Protein AF-A0A2N1PF37-F1 (afdb_monomer_lite)

pLDDT: mean 89.48, std 10.75, range [46.16, 98.5]

Structure (mmCIF, N/CA/C/O backbone):
data_AF-A0A2N1PF37-F1
#
_entry.id   AF-A0A2N1PF37-F1
#
loop_
_atom_site.group_PDB
_atom_site.id
_atom_site.type_symbol
_atom_site.label_atom_id
_atom_site.label_alt_id
_atom_site.label_comp_id
_atom_site.label_asym_id
_atom_site.label_entity_id
_atom_site.label_seq_id
_atom_site.pdbx_PDB_ins_code
_atom_site.Cartn_x
_atom_site.Cartn_y
_atom_site.Cartn_z
_atom_site.occupancy
_atom_site.B_iso_or_equiv
_atom_site.auth_seq_id
_atom_site.auth_comp_id
_atom_site.auth_asym_id
_atom_site.auth_atom_id
_atom_site.pdbx_PDB_model_num
ATOM 1 N N . MET A 1 1 ? -61.230 -10.705 25.848 1.00 46.16 1 MET A N 1
ATOM 2 C CA . MET A 1 1 ? -59.829 -10.451 26.252 1.00 46.16 1 MET A CA 1
ATOM 3 C C . MET A 1 1 ? -58.897 -10.884 25.118 1.00 46.16 1 MET A C 1
ATOM 5 O O . MET A 1 1 ? -58.440 -12.013 25.109 1.00 46.16 1 MET A O 1
ATOM 9 N N . SER A 1 2 ? -58.701 -10.047 24.089 1.00 48.50 2 SER A N 1
ATOM 10 C CA . SER A 1 2 ? -57.810 -10.375 22.959 1.00 48.50 2 SER A CA 1
ATOM 11 C C . SER A 1 2 ? -57.269 -9.111 22.280 1.00 48.50 2 SER A C 1
ATOM 13 O O . SER A 1 2 ? -57.606 -8.777 21.152 1.00 48.50 2 SER A O 1
ATOM 15 N N . MET A 1 3 ? -56.400 -8.383 22.982 1.00 55.03 3 MET A N 1
ATOM 16 C CA . MET A 1 3 ? -55.365 -7.567 22.330 1.00 55.03 3 MET A CA 1
ATOM 17 C C . MET A 1 3 ? -54.074 -8.403 22.314 1.00 55.03 3 MET A C 1
ATOM 19 O O . MET A 1 3 ? -53.100 -8.067 22.978 1.00 55.03 3 MET A O 1
ATOM 23 N N . SER A 1 4 ? -54.114 -9.606 21.726 1.00 58.25 4 SER A N 1
ATOM 24 C CA . SER A 1 4 ? -53.382 -10.720 22.356 1.00 58.25 4 SER A CA 1
ATOM 25 C C . SER A 1 4 ? -51.951 -11.008 21.892 1.00 58.25 4 SER A C 1
ATOM 27 O O . SER A 1 4 ? -51.207 -11.534 22.710 1.00 58.25 4 SER A O 1
ATOM 29 N N . LYS A 1 5 ? -51.518 -10.734 20.657 1.00 60.19 5 LYS A N 1
ATOM 30 C CA . LYS A 1 5 ? -50.156 -11.138 20.220 1.00 60.19 5 LYS A CA 1
ATOM 31 C C . LYS A 1 5 ? -49.473 -10.113 19.315 1.00 60.19 5 LYS A C 1
ATOM 33 O O . LYS A 1 5 ? -48.474 -9.527 19.706 1.00 60.19 5 LYS A O 1
ATOM 38 N N . LYS A 1 6 ? -50.125 -9.729 18.213 1.00 64.69 6 LYS A N 1
ATOM 39 C CA . LYS A 1 6 ? -49.565 -8.832 17.179 1.00 64.69 6 LYS A CA 1
ATOM 40 C C . LYS A 1 6 ? -48.979 -7.495 17.677 1.00 64.69 6 LYS A C 1
ATOM 42 O O . LYS A 1 6 ? -47.934 -7.076 17.200 1.00 64.69 6 LYS A O 1
ATOM 47 N N . LYS A 1 7 ? -49.630 -6.807 18.628 1.00 67.88 7 LYS A N 1
ATOM 48 C CA . LYS A 1 7 ? -49.116 -5.531 19.179 1.00 67.88 7 LYS A CA 1
ATOM 49 C C . LYS A 1 7 ? -47.900 -5.724 20.091 1.00 67.88 7 LYS A C 1
ATOM 51 O O . LYS A 1 7 ? -47.037 -4.856 20.122 1.00 67.88 7 LYS A O 1
ATOM 56 N N . LYS A 1 8 ? -47.841 -6.843 20.820 1.00 73.38 8 LYS A N 1
ATOM 57 C CA . LYS A 1 8 ? -46.701 -7.187 21.680 1.00 73.38 8 LYS A CA 1
ATOM 58 C C . LYS A 1 8 ? -45.506 -7.644 20.842 1.00 73.38 8 LYS A C 1
ATOM 60 O O . LYS A 1 8 ? -44.395 -7.224 21.134 1.00 73.38 8 LYS A O 1
ATOM 65 N N . ASP A 1 9 ? -45.746 -8.389 19.764 1.00 76.19 9 ASP A N 1
ATOM 66 C CA . ASP A 1 9 ? -44.697 -8.842 18.840 1.00 76.19 9 ASP A CA 1
ATOM 67 C C . ASP A 1 9 ? -44.047 -7.663 18.098 1.00 76.19 9 ASP A C 1
ATOM 69 O O . ASP A 1 9 ? -42.825 -7.561 18.050 1.00 76.19 9 ASP A O 1
ATOM 73 N N . ASN A 1 10 ? -44.841 -6.701 17.610 1.00 76.81 10 ASN A N 1
ATOM 74 C CA . ASN A 1 10 ? -44.305 -5.497 16.961 1.00 76.81 10 ASN A CA 1
ATOM 75 C C . ASN A 1 10 ? -43.536 -4.585 17.936 1.00 76.81 10 ASN A C 1
ATOM 77 O O . ASN A 1 10 ? -42.564 -3.948 17.536 1.00 76.81 10 ASN A O 1
ATOM 81 N N . LEU A 1 11 ? -43.945 -4.530 19.211 1.00 84.38 11 LEU A N 1
ATOM 82 C CA . LEU A 1 11 ? -43.214 -3.809 20.260 1.00 84.38 11 LEU A CA 1
ATOM 83 C C . LEU A 1 11 ? -41.861 -4.481 20.552 1.00 84.38 11 LEU A C 1
ATOM 85 O O . LEU A 1 11 ? -40.848 -3.797 20.684 1.00 84.38 11 LEU A O 1
ATOM 89 N N . LEU A 1 12 ? -41.839 -5.818 20.596 1.00 83.69 12 LEU A N 1
ATOM 90 C CA . LEU A 1 12 ? -40.627 -6.621 20.769 1.00 83.69 12 LEU A CA 1
ATOM 91 C C . LEU A 1 12 ? -39.654 -6.424 19.604 1.00 83.69 12 LEU A C 1
ATOM 93 O O . LEU A 1 12 ? -38.498 -6.082 19.840 1.00 83.69 12 LEU A O 1
ATOM 97 N N . ILE A 1 13 ? -40.128 -6.544 18.362 1.00 87.31 13 ILE A N 1
ATOM 98 C CA . ILE A 1 13 ? -39.318 -6.324 17.153 1.00 87.31 13 ILE A CA 1
ATOM 99 C C . ILE A 1 13 ? -38.752 -4.899 17.127 1.00 87.31 13 ILE A C 1
ATOM 101 O O . ILE A 1 13 ? -37.566 -4.716 16.858 1.00 87.31 13 ILE A O 1
ATOM 105 N N . GLY A 1 14 ? -39.573 -3.896 17.457 1.00 87.81 14 GLY A N 1
ATOM 106 C CA . GLY A 1 14 ? -39.136 -2.501 17.535 1.00 87.81 14 GLY A CA 1
ATOM 107 C C . GLY A 1 14 ? -38.033 -2.292 18.572 1.00 87.81 14 GLY A C 1
ATOM 108 O O . GLY A 1 14 ? -37.000 -1.707 18.259 1.00 87.81 14 GLY A O 1
ATOM 109 N N . SER A 1 15 ? -38.208 -2.829 19.784 1.00 88.50 15 SER A N 1
ATOM 110 C CA . SER A 1 15 ? -37.173 -2.754 20.822 1.00 88.50 15 SER A CA 1
ATOM 111 C C . SER A 1 15 ? -35.884 -3.475 20.419 1.00 88.50 15 SER A C 1
ATOM 113 O O . SER A 1 15 ? -34.797 -2.957 20.661 1.00 88.50 15 SER A O 1
ATOM 115 N N . LEU A 1 16 ? -35.989 -4.621 19.737 1.00 90.81 16 LEU A N 1
ATOM 116 C CA . LEU A 1 16 ? -34.839 -5.405 19.302 1.00 90.81 16 LEU A CA 1
ATOM 117 C C . LEU A 1 16 ? -34.030 -4.660 18.235 1.00 90.81 16 LEU A C 1
ATOM 119 O O . LEU A 1 16 ? -32.811 -4.619 18.337 1.00 90.81 16 LEU A O 1
ATOM 123 N N . LEU A 1 17 ? -34.690 -4.022 17.262 1.00 91.56 17 LEU A N 1
ATOM 124 C CA . LEU A 1 17 ? -34.025 -3.204 16.241 1.00 91.56 17 LEU A CA 1
ATOM 125 C C . LEU A 1 17 ? -33.319 -1.985 16.842 1.00 91.56 17 LEU A C 1
ATOM 127 O O . LEU A 1 17 ? -32.222 -1.649 16.406 1.00 91.56 17 LEU A O 1
ATOM 131 N N . ILE A 1 18 ? -33.912 -1.349 17.856 1.00 93.00 18 ILE A N 1
ATOM 132 C CA . ILE A 1 18 ? -33.283 -0.226 18.566 1.00 93.00 18 ILE A CA 1
ATOM 133 C C . ILE A 1 18 ? -32.026 -0.697 19.300 1.00 93.00 18 ILE A C 1
ATOM 135 O O . ILE A 1 18 ? -30.977 -0.067 19.184 1.00 93.00 18 ILE A O 1
ATOM 139 N N . VAL A 1 19 ? -32.107 -1.824 20.012 1.00 93.12 19 VAL A N 1
ATOM 140 C CA . VAL A 1 19 ? -30.952 -2.412 20.705 1.00 93.12 19 VAL A CA 1
ATOM 141 C C . VAL A 1 19 ? -29.868 -2.810 19.702 1.00 93.12 19 VAL A C 1
ATOM 143 O O . VAL A 1 19 ? -28.709 -2.461 19.899 1.00 93.12 19 VAL A O 1
ATOM 146 N N . PHE A 1 20 ? -30.229 -3.466 18.597 1.00 91.88 20 PHE A N 1
ATOM 147 C CA . PHE A 1 20 ? -29.273 -3.858 17.557 1.00 91.88 20 PHE A CA 1
A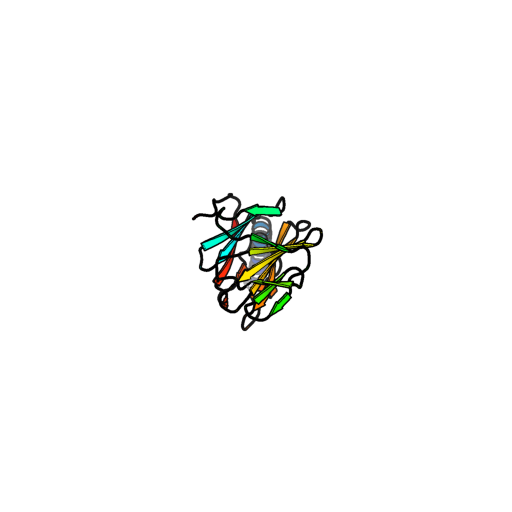TOM 148 C C . PHE A 1 20 ? -28.619 -2.647 16.887 1.00 91.88 20 PHE A C 1
ATOM 150 O O . PHE A 1 20 ? -27.415 -2.652 16.653 1.00 91.88 20 PHE A O 1
ATOM 157 N N . GLY A 1 21 ? -29.393 -1.592 16.618 1.00 90.88 21 GLY A N 1
ATOM 158 C CA . GLY A 1 21 ? -28.887 -0.336 16.073 1.00 90.88 21 GLY A CA 1
ATOM 159 C C . GLY A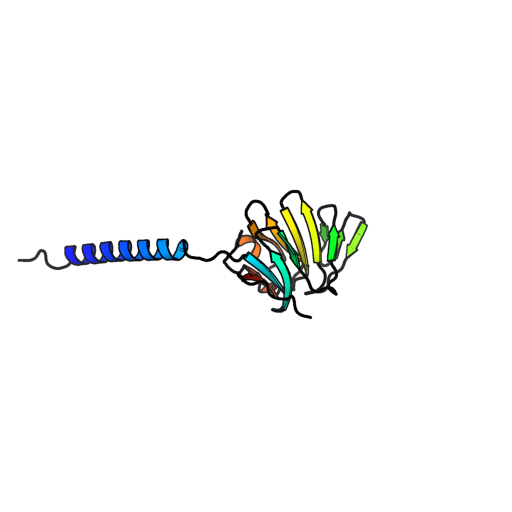 1 21 ? -27.914 0.361 17.024 1.00 90.88 21 GLY A C 1
ATOM 160 O O . GLY A 1 21 ? -26.852 0.797 16.592 1.00 90.88 21 GLY A O 1
ATOM 161 N N . LEU A 1 22 ? -28.227 0.408 18.324 1.00 89.50 22 LEU A N 1
ATOM 162 C CA . LEU A 1 22 ? -27.328 0.953 19.346 1.00 89.50 22 LEU A CA 1
ATOM 163 C C . LEU A 1 22 ? -26.032 0.146 19.452 1.00 89.50 22 LEU A C 1
ATOM 165 O O . LEU A 1 22 ? -24.952 0.731 19.452 1.00 89.50 22 LEU A O 1
ATOM 169 N N . VAL A 1 23 ? -26.125 -1.186 19.485 1.00 88.81 23 VAL A N 1
ATOM 170 C CA . VAL A 1 23 ? -24.950 -2.070 19.491 1.00 88.81 23 VAL A CA 1
ATOM 171 C C . VAL A 1 23 ? -24.108 -1.850 18.232 1.00 88.81 23 VAL A C 1
ATOM 173 O O . VAL A 1 23 ? -22.896 -1.676 18.335 1.00 88.81 23 VAL A O 1
ATOM 176 N N . PHE A 1 24 ? -24.731 -1.776 17.053 1.00 86.94 24 PHE A N 1
ATOM 177 C CA . PHE A 1 24 ? -24.035 -1.518 15.792 1.00 86.94 24 PHE A CA 1
ATOM 178 C C . PHE A 1 24 ? -23.292 -0.175 15.810 1.00 86.94 24 PHE A C 1
ATOM 180 O O . PHE A 1 24 ? -22.107 -0.134 15.487 1.00 86.94 24 PHE A O 1
ATOM 187 N N . LEU A 1 25 ? -23.943 0.903 16.258 1.00 82.50 25 LEU A N 1
ATOM 188 C CA . LEU A 1 25 ? -23.313 2.222 16.378 1.00 82.50 25 LEU A CA 1
ATOM 189 C C . LEU A 1 25 ? -22.111 2.194 17.327 1.00 82.50 25 LEU A C 1
ATOM 191 O O . LEU A 1 25 ? -21.037 2.656 16.950 1.00 82.50 25 LEU A O 1
ATOM 195 N N . ILE A 1 26 ? -22.262 1.590 18.510 1.00 81.50 26 ILE A N 1
ATOM 196 C CA . ILE A 1 26 ? -21.179 1.458 19.496 1.00 81.50 26 ILE A CA 1
ATOM 197 C C . ILE A 1 26 ? -19.997 0.688 18.889 1.00 81.50 26 ILE A C 1
ATOM 199 O O . ILE A 1 26 ? -18.865 1.170 18.914 1.00 81.50 26 ILE A O 1
ATOM 203 N N . THR A 1 27 ? -20.251 -0.473 18.276 1.00 77.50 27 THR A N 1
ATOM 204 C CA . THR A 1 27 ? -19.190 -1.288 17.656 1.00 77.50 27 THR A CA 1
ATOM 205 C C . THR A 1 27 ? -18.514 -0.594 16.472 1.00 77.50 27 THR A C 1
ATOM 207 O O . THR A 1 27 ? -17.306 -0.732 16.305 1.00 77.50 27 THR A O 1
ATOM 210 N N . SER A 1 28 ? -19.248 0.199 15.683 1.00 69.88 28 SER A N 1
ATOM 211 C CA . SER A 1 28 ? -18.680 0.949 14.558 1.00 69.88 28 SER A CA 1
ATOM 212 C C . SER A 1 28 ? -17.781 2.100 15.011 1.00 69.88 28 SER A C 1
ATOM 214 O O . SER A 1 28 ? -16.864 2.458 14.278 1.00 69.88 28 SER A O 1
ATOM 216 N N . THR A 1 29 ? -18.030 2.684 16.187 1.00 69.94 29 THR A N 1
ATOM 217 C CA . THR A 1 29 ? -17.189 3.754 16.755 1.00 69.94 29 THR A CA 1
ATOM 218 C C . THR A 1 29 ? -15.962 3.244 17.511 1.00 69.94 29 THR A C 1
ATOM 220 O O . THR A 1 29 ? -15.049 4.020 17.766 1.00 69.94 29 THR A O 1
ATOM 223 N N . LEU A 1 30 ? -15.932 1.955 17.865 1.00 65.31 30 LEU A N 1
ATOM 224 C CA . LEU A 1 30 ? -14.863 1.324 18.650 1.00 65.31 30 LEU A CA 1
ATOM 225 C C . LEU A 1 30 ? -13.810 0.600 17.794 1.00 65.31 30 LEU A C 1
ATOM 227 O O . LEU A 1 30 ? -12.972 -0.111 18.343 1.00 65.31 30 LEU A O 1
ATOM 231 N N . GLN A 1 31 ? -13.841 0.728 16.464 1.00 62.03 31 GLN A N 1
ATOM 232 C CA . GLN A 1 31 ? -12.761 0.187 15.637 1.00 62.03 31 GLN A CA 1
ATOM 233 C C . GLN A 1 31 ? -11.491 1.012 15.875 1.00 62.03 31 GLN A C 1
ATOM 235 O O . GLN A 1 31 ? -11.455 2.199 15.551 1.00 62.03 31 GLN A O 1
ATOM 240 N N . ASN A 1 32 ? -10.466 0.383 16.454 1.00 67.50 32 ASN A N 1
ATOM 241 C CA . ASN A 1 32 ? -9.146 0.992 16.582 1.00 67.50 32 ASN A CA 1
ATOM 242 C C . ASN A 1 32 ? -8.590 1.236 15.180 1.00 67.50 32 ASN A C 1
ATOM 244 O O . ASN A 1 32 ? -8.579 0.324 14.350 1.00 67.50 32 ASN A O 1
ATOM 248 N N . LYS A 1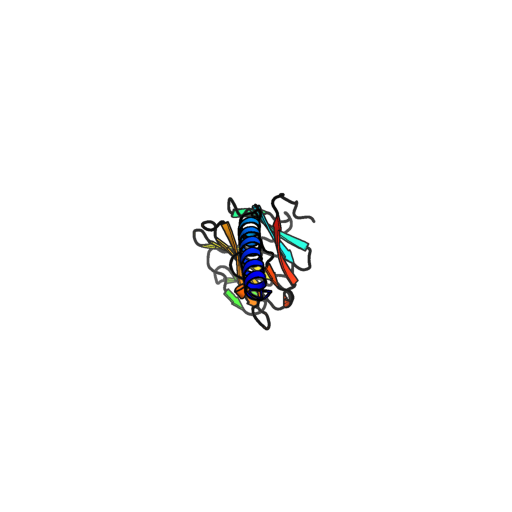 33 ? -8.191 2.479 14.914 1.00 76.56 33 LYS A N 1
ATOM 249 C CA . LYS A 1 33 ? -7.507 2.847 13.678 1.00 76.56 33 LYS A CA 1
ATOM 250 C C . LYS A 1 33 ? -6.104 2.277 13.703 1.00 76.56 33 LYS A C 1
ATOM 252 O O . LYS A 1 33 ? -5.389 2.570 14.651 1.00 76.56 33 LYS A O 1
ATOM 257 N N . GLY A 1 34 ? -5.737 1.541 12.655 1.00 77.56 34 GLY A N 1
ATOM 258 C CA . GLY A 1 34 ? -4.374 1.061 12.490 1.00 77.56 34 GLY A CA 1
ATOM 259 C C . GLY A 1 34 ? -3.422 2.234 12.336 1.00 77.56 34 GLY A C 1
ATOM 260 O O . GLY A 1 34 ? -3.634 3.084 11.474 1.00 77.56 34 GLY A O 1
ATOM 261 N N . GLU A 1 35 ? -2.368 2.278 13.143 1.00 90.38 35 GLU A N 1
ATOM 262 C CA . GLU A 1 35 ? -1.312 3.282 12.984 1.00 90.38 35 GLU A CA 1
ATOM 263 C C . GLU A 1 35 ? -0.452 3.003 11.740 1.00 90.38 35 GLU A C 1
ATOM 265 O O . GLU A 1 35 ? -0.011 3.929 11.060 1.00 90.38 35 GLU A O 1
ATOM 270 N N . PHE A 1 36 ? -0.256 1.730 11.396 1.00 94.12 36 PHE A N 1
ATOM 271 C CA . PHE A 1 36 ? 0.599 1.295 10.295 1.00 94.12 36 PHE A CA 1
ATOM 272 C C . PHE A 1 36 ? -0.200 0.558 9.224 1.00 94.12 36 PHE A C 1
ATOM 274 O O . PHE A 1 36 ? -0.953 -0.369 9.527 1.00 94.12 36 PHE A O 1
ATOM 281 N N . ALA A 1 37 ? 0.029 0.918 7.961 1.00 96.75 37 ALA A N 1
ATOM 282 C CA . ALA A 1 37 ? -0.406 0.161 6.794 1.00 96.75 37 ALA A CA 1
ATOM 283 C C . ALA A 1 37 ? 0.748 -0.708 6.275 1.00 96.75 37 ALA A C 1
ATOM 285 O O . ALA A 1 37 ? 1.789 -0.186 5.883 1.00 96.75 37 ALA A O 1
ATOM 286 N N . TYR A 1 38 ? 0.554 -2.023 6.235 1.00 96.38 38 TYR A N 1
ATOM 287 C CA . TYR A 1 38 ? 1.510 -3.013 5.744 1.00 96.38 38 TYR A CA 1
ATOM 288 C C . TYR A 1 38 ? 1.130 -3.453 4.343 1.00 96.38 38 TYR A C 1
ATOM 290 O O . TYR A 1 38 ? 0.104 -4.106 4.149 1.00 96.38 38 TYR A O 1
ATOM 298 N N . ILE A 1 39 ? 1.970 -3.117 3.373 1.00 97.19 39 ILE A N 1
ATOM 299 C CA . ILE A 1 39 ? 1.780 -3.477 1.978 1.00 97.19 39 ILE A CA 1
ATOM 300 C C . ILE A 1 39 ? 2.507 -4.794 1.750 1.00 97.19 39 ILE A C 1
ATOM 302 O O . ILE A 1 39 ? 3.732 -4.880 1.836 1.00 97.19 39 ILE A O 1
ATOM 306 N N . LYS A 1 40 ? 1.732 -5.834 1.459 1.00 96.75 40 LYS A N 1
ATOM 307 C CA . LYS A 1 40 ? 2.212 -7.193 1.249 1.00 96.75 40 LYS A CA 1
ATOM 308 C C . LYS A 1 40 ? 2.060 -7.604 -0.202 1.00 96.75 40 LYS A C 1
ATOM 310 O O . LYS A 1 40 ? 1.013 -7.361 -0.798 1.00 96.75 40 LYS A O 1
ATOM 315 N N . VAL A 1 41 ? 3.055 -8.305 -0.732 1.00 96.50 41 VAL A N 1
ATOM 316 C CA . VAL A 1 41 ? 2.990 -9.000 -2.021 1.00 96.50 41 VAL A CA 1
ATOM 317 C C . VAL A 1 41 ? 3.265 -10.479 -1.766 1.00 96.50 41 VAL A C 1
ATOM 319 O O . VAL A 1 41 ? 4.208 -10.820 -1.061 1.00 96.50 41 VAL A O 1
ATOM 322 N N . LYS A 1 42 ? 2.408 -11.378 -2.267 1.00 95.44 42 LYS A N 1
ATOM 323 C CA . LYS A 1 42 ? 2.487 -12.831 -1.990 1.00 95.44 42 LYS A CA 1
ATOM 324 C C . LYS A 1 42 ? 2.569 -13.164 -0.489 1.00 95.44 42 LYS A C 1
ATOM 326 O O . LYS A 1 42 ? 3.267 -14.090 -0.088 1.00 95.44 42 LYS A O 1
ATOM 331 N N . ASN A 1 43 ? 1.829 -12.420 0.338 1.00 92.62 43 ASN A N 1
ATOM 332 C CA . ASN A 1 43 ? 1.810 -12.563 1.801 1.00 92.62 43 ASN A CA 1
ATOM 333 C C . ASN A 1 43 ? 3.144 -12.232 2.512 1.00 92.62 43 ASN A C 1
ATOM 335 O O . ASN A 1 43 ? 3.294 -12.526 3.695 1.00 92.62 43 ASN A O 1
ATOM 339 N N . GLN A 1 44 ? 4.091 -11.591 1.825 1.00 93.25 44 GLN A N 1
ATOM 340 C CA . GLN A 1 44 ? 5.306 -11.033 2.422 1.00 93.25 44 GLN A CA 1
ATOM 341 C C . GLN A 1 44 ? 5.209 -9.512 2.443 1.00 93.25 44 GLN A C 1
ATOM 343 O O . GLN A 1 44 ? 4.784 -8.911 1.457 1.00 93.25 44 GLN A O 1
ATOM 348 N N . THR A 1 45 ? 5.559 -8.888 3.567 1.00 95.38 45 THR A N 1
ATOM 349 C CA . THR A 1 45 ? 5.568 -7.426 3.691 1.00 95.38 45 THR A CA 1
ATOM 350 C C . THR A 1 45 ? 6.684 -6.858 2.830 1.00 95.38 45 THR A C 1
ATOM 352 O O . THR A 1 45 ? 7.849 -7.125 3.094 1.00 95.38 45 THR A O 1
ATOM 355 N N . LEU A 1 46 ? 6.316 -6.066 1.826 1.00 95.50 46 LEU A N 1
ATOM 356 C CA . LEU A 1 46 ? 7.265 -5.336 0.995 1.00 95.50 46 LEU A CA 1
ATOM 357 C C . LEU A 1 46 ? 7.674 -4.034 1.691 1.00 95.50 46 LEU A C 1
ATOM 359 O O . LEU A 1 46 ? 8.851 -3.725 1.803 1.00 95.50 46 LEU A O 1
ATOM 363 N N . PHE A 1 47 ? 6.696 -3.290 2.212 1.00 96.81 47 PHE A N 1
ATOM 364 C CA . PHE A 1 47 ? 6.940 -2.076 2.985 1.00 96.81 47 PHE A CA 1
ATOM 365 C C . PHE A 1 47 ? 5.770 -1.754 3.914 1.00 96.81 47 PHE A C 1
ATOM 367 O O . PHE A 1 47 ? 4.678 -2.317 3.788 1.00 96.81 47 PHE A O 1
ATOM 374 N N . SER A 1 48 ? 5.986 -0.814 4.827 1.00 96.75 48 SER A N 1
ATOM 375 C CA . SER A 1 48 ? 4.947 -0.225 5.660 1.00 96.75 48 SER A CA 1
ATOM 376 C C . SER A 1 48 ? 4.944 1.300 5.577 1.00 96.75 48 SER A C 1
ATOM 378 O O . SER A 1 48 ? 5.951 1.935 5.253 1.00 96.75 48 SER A O 1
ATOM 380 N N . VAL A 1 49 ? 3.781 1.883 5.851 1.00 96.88 49 VAL A N 1
ATOM 381 C CA . VAL A 1 49 ? 3.570 3.328 5.964 1.00 96.88 49 VAL A CA 1
ATOM 382 C C . VAL A 1 49 ? 2.932 3.605 7.318 1.00 96.88 49 VAL A C 1
ATOM 384 O O . VAL A 1 49 ? 1.871 3.055 7.612 1.00 96.88 49 VAL A O 1
ATOM 387 N N . ASN A 1 50 ? 3.551 4.454 8.134 1.00 95.50 50 ASN A N 1
ATOM 388 C CA . ASN A 1 50 ? 2.899 5.018 9.308 1.00 95.50 50 ASN A CA 1
ATOM 389 C C . ASN A 1 50 ? 1.882 6.060 8.823 1.00 95.50 50 ASN A C 1
ATOM 391 O O . ASN A 1 50 ? 2.228 7.037 8.159 1.00 95.50 50 ASN A O 1
ATOM 395 N N . LEU A 1 51 ? 0.607 5.829 9.114 1.00 95.00 51 LEU A N 1
ATOM 396 C CA . LEU A 1 51 ? -0.493 6.672 8.657 1.00 95.00 51 LEU A CA 1
ATOM 397 C C . LEU A 1 51 ? -0.577 7.998 9.418 1.00 95.00 51 LEU A C 1
ATOM 399 O O . LEU A 1 51 ? -1.253 8.914 8.958 1.00 95.00 51 LEU A O 1
ATOM 403 N N . THR A 1 52 ? 0.103 8.125 10.558 1.00 91.88 52 THR A N 1
ATOM 404 C CA . THR A 1 52 ? 0.104 9.344 11.369 1.00 91.88 52 THR A CA 1
ATOM 405 C C . THR A 1 52 ? 1.015 10.408 10.772 1.00 91.88 52 THR A C 1
ATOM 407 O O . THR A 1 52 ? 0.587 11.552 10.599 1.00 91.88 52 THR A O 1
ATOM 410 N N . ASP A 1 53 ? 2.257 10.041 10.446 1.00 91.94 53 ASP A N 1
ATOM 411 C CA . ASP A 1 53 ? 3.290 10.968 9.968 1.00 91.94 53 ASP A CA 1
ATOM 412 C C . ASP A 1 53 ? 3.682 10.766 8.494 1.00 91.94 53 ASP A C 1
ATOM 414 O O . ASP A 1 53 ? 4.347 11.622 7.907 1.00 91.94 53 ASP A O 1
ATOM 418 N N . GLY A 1 54 ? 3.219 9.685 7.860 1.00 93.00 54 GLY A N 1
ATOM 419 C CA . GLY A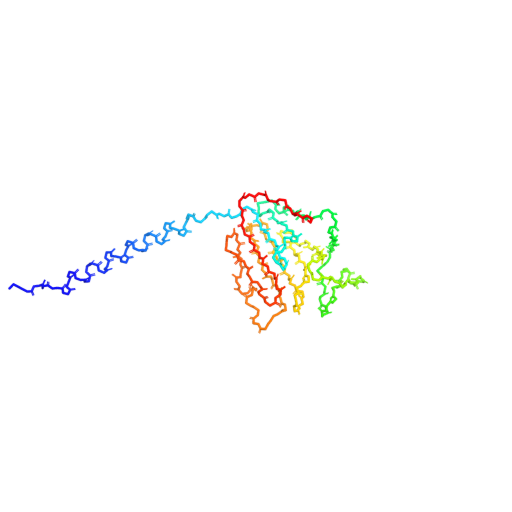 1 54 ? 3.561 9.326 6.484 1.00 93.00 54 GLY A CA 1
ATOM 420 C C . GLY A 1 54 ? 4.952 8.719 6.318 1.00 93.00 54 GLY A C 1
ATOM 421 O O . GLY A 1 54 ? 5.404 8.557 5.180 1.00 93.00 54 GLY A O 1
ATOM 422 N N . SER A 1 55 ? 5.647 8.408 7.415 1.00 93.00 55 SER A N 1
ATOM 423 C CA . SER A 1 55 ? 6.937 7.732 7.363 1.00 93.00 55 SER A CA 1
ATOM 424 C C . SER A 1 55 ? 6.783 6.349 6.735 1.00 93.00 55 SER A C 1
ATOM 426 O O . SER A 1 55 ? 5.778 5.659 6.893 1.00 93.00 55 SER A O 1
ATOM 428 N N . PHE A 1 56 ? 7.785 5.965 5.955 1.00 92.88 56 PHE A N 1
ATOM 429 C CA . PHE A 1 56 ? 7.794 4.739 5.172 1.00 92.88 56 PHE A CA 1
ATOM 430 C C . PHE A 1 56 ? 8.986 3.889 5.601 1.00 92.88 56 PHE A C 1
ATOM 432 O O . PHE A 1 56 ? 10.098 4.409 5.734 1.00 92.88 56 PHE A O 1
ATOM 439 N N . LYS A 1 57 ? 8.760 2.588 5.794 1.00 93.94 57 LYS A N 1
ATOM 440 C CA . LYS A 1 57 ? 9.795 1.612 6.148 1.00 93.94 57 LYS A CA 1
ATOM 441 C C . LYS A 1 57 ? 9.761 0.436 5.186 1.00 93.94 57 LYS A C 1
ATOM 443 O O . LYS A 1 57 ? 8.701 -0.051 4.815 1.00 93.94 57 LYS A O 1
ATOM 448 N N . THR A 1 58 ? 10.937 -0.034 4.806 1.00 94.06 58 THR A N 1
ATOM 449 C CA . THR A 1 58 ? 11.136 -1.183 3.922 1.00 94.06 58 THR A CA 1
ATOM 450 C C . THR A 1 58 ? 12.395 -1.929 4.351 1.00 94.06 58 THR A C 1
ATOM 452 O O . THR A 1 58 ? 13.177 -1.412 5.155 1.00 94.06 58 THR A O 1
ATOM 455 N N . ASN A 1 59 ? 12.607 -3.127 3.815 1.00 89.81 59 ASN A N 1
ATOM 456 C CA . ASN A 1 59 ? 13.873 -3.835 3.958 1.00 89.81 59 ASN A CA 1
ATOM 457 C C . ASN A 1 59 ? 15.026 -2.960 3.405 1.00 89.81 59 ASN A C 1
ATOM 459 O O . ASN A 1 59 ? 14.889 -2.427 2.304 1.00 89.81 59 ASN A O 1
ATOM 463 N N . PRO A 1 60 ? 16.165 -2.800 4.112 1.00 85.31 60 PRO A N 1
ATOM 464 C CA . PRO A 1 60 ? 17.300 -2.002 3.631 1.00 85.31 60 PRO A CA 1
ATOM 465 C C . PRO A 1 60 ? 17.879 -2.435 2.276 1.00 85.31 60 PRO A C 1
ATOM 467 O O . PRO A 1 60 ? 18.571 -1.649 1.635 1.00 85.31 60 PRO A O 1
ATOM 470 N N . LEU A 1 61 ? 17.639 -3.682 1.866 1.00 85.75 61 LEU A N 1
ATOM 471 C CA . LEU A 1 61 ? 18.066 -4.225 0.574 1.00 85.75 61 LEU A CA 1
ATOM 472 C C . LEU A 1 61 ? 17.037 -3.994 -0.541 1.00 85.75 61 LEU A C 1
ATOM 474 O O . LEU A 1 61 ? 17.323 -4.287 -1.700 1.00 85.75 61 LEU A O 1
ATOM 478 N N . GLU A 1 62 ? 15.853 -3.484 -0.202 1.00 91.50 62 GLU A N 1
ATOM 479 C CA . GLU A 1 62 ? 14.794 -3.227 -1.168 1.00 91.50 62 GLU A CA 1
ATOM 480 C C . GLU A 1 62 ? 15.138 -2.028 -2.050 1.00 91.50 62 GLU A C 1
ATOM 482 O O . GLU A 1 62 ? 15.569 -0.972 -1.576 1.00 91.50 62 GLU A O 1
ATOM 487 N N . VAL A 1 63 ? 14.902 -2.167 -3.351 1.00 92.31 63 VAL A N 1
ATOM 488 C CA . VAL A 1 63 ? 15.159 -1.090 -4.306 1.00 92.31 63 VAL A CA 1
ATOM 489 C C . VAL A 1 63 ? 14.035 -0.060 -4.220 1.00 92.31 63 VAL A C 1
ATOM 491 O O . VAL A 1 63 ? 12.890 -0.343 -4.567 1.00 92.31 63 VAL A O 1
ATOM 494 N N . VAL A 1 64 ? 14.359 1.164 -3.798 1.00 95.69 64 VAL A N 1
ATOM 495 C CA . VAL A 1 64 ? 13.409 2.287 -3.766 1.00 95.69 64 VAL A CA 1
ATOM 496 C C . VAL A 1 64 ? 13.842 3.363 -4.754 1.00 95.69 64 VAL A C 1
ATOM 498 O O . VAL A 1 64 ? 14.877 4.004 -4.580 1.00 95.69 64 VAL A O 1
ATOM 501 N N . ILE A 1 65 ? 13.025 3.583 -5.781 1.00 95.00 65 ILE A N 1
ATOM 502 C CA . ILE A 1 65 ? 13.237 4.594 -6.819 1.00 95.00 65 ILE A CA 1
ATOM 503 C C . ILE A 1 65 ? 12.361 5.803 -6.492 1.00 95.00 65 ILE A C 1
ATOM 505 O O . ILE A 1 65 ? 11.146 5.676 -6.333 1.00 95.00 65 ILE A O 1
ATOM 509 N N . ILE A 1 66 ? 12.961 6.987 -6.394 1.00 94.75 66 ILE A N 1
ATOM 510 C CA . ILE A 1 66 ? 12.234 8.230 -6.116 1.00 94.75 66 ILE A CA 1
ATOM 511 C C . ILE A 1 66 ? 11.974 8.962 -7.431 1.00 94.75 66 ILE A C 1
ATOM 513 O O . ILE A 1 66 ? 12.906 9.406 -8.098 1.00 94.75 66 ILE A O 1
ATOM 517 N N . ALA A 1 67 ? 10.701 9.103 -7.788 1.00 95.06 67 ALA A N 1
ATOM 518 C CA . ALA A 1 67 ? 10.259 9.864 -8.946 1.00 95.06 67 ALA A CA 1
ATOM 519 C C . ALA A 1 67 ? 9.956 11.314 -8.549 1.00 95.06 67 ALA A C 1
ATOM 521 O O . ALA A 1 67 ? 9.320 11.563 -7.520 1.00 95.06 67 ALA A O 1
ATOM 522 N N . THR A 1 68 ? 10.384 12.273 -9.371 1.00 93.44 68 THR A N 1
ATOM 523 C CA . THR A 1 68 ? 10.081 13.703 -9.171 1.00 93.44 68 THR A CA 1
ATOM 524 C C . THR A 1 68 ? 8.815 14.137 -9.902 1.00 93.44 68 THR A C 1
ATOM 526 O O . THR A 1 68 ? 8.221 15.156 -9.560 1.00 93.44 68 THR A O 1
ATOM 529 N N . GLU A 1 69 ? 8.383 13.346 -10.879 1.00 93.56 69 GLU A N 1
ATOM 530 C CA . GLU A 1 69 ? 7.174 13.545 -11.674 1.00 93.56 69 GLU A CA 1
ATOM 531 C C . GLU A 1 69 ? 6.339 12.262 -11.679 1.00 93.56 69 GLU A C 1
ATOM 533 O O . GLU A 1 69 ? 6.853 11.181 -11.382 1.00 93.56 69 GLU A O 1
ATOM 538 N N . ALA A 1 70 ? 5.049 12.377 -12.001 1.00 93.94 70 ALA A N 1
ATOM 539 C CA . ALA A 1 70 ? 4.139 11.238 -12.019 1.00 93.94 70 ALA A CA 1
ATOM 540 C C . ALA A 1 70 ? 4.616 10.173 -13.032 1.00 93.94 70 ALA A C 1
ATOM 542 O O . ALA A 1 70 ? 4.652 10.458 -14.232 1.00 93.94 70 ALA A O 1
ATOM 543 N N . PRO A 1 71 ? 4.958 8.947 -12.586 1.00 95.06 71 PRO A N 1
ATOM 544 C CA . PRO A 1 71 ? 5.419 7.902 -13.489 1.00 95.06 71 PRO A CA 1
ATOM 545 C C . PRO A 1 71 ? 4.356 7.480 -14.507 1.00 95.06 71 PRO A C 1
ATOM 547 O O . PRO A 1 71 ? 3.163 7.420 -14.198 1.00 95.06 71 PRO A O 1
ATOM 550 N N . ARG A 1 72 ? 4.794 7.109 -15.714 1.00 93.56 72 ARG A N 1
ATOM 551 C CA . ARG A 1 72 ? 3.913 6.560 -16.757 1.00 93.56 72 ARG A CA 1
ATOM 552 C C . ARG A 1 72 ? 4.028 5.041 -16.808 1.00 93.56 72 ARG A C 1
ATOM 554 O O . ARG A 1 72 ? 5.125 4.498 -16.893 1.00 93.56 72 ARG A O 1
ATOM 561 N N . LEU A 1 73 ? 2.887 4.355 -16.801 1.00 91.81 73 LEU A N 1
ATOM 562 C CA . LEU A 1 73 ? 2.812 2.895 -16.887 1.00 91.81 73 LEU A CA 1
ATOM 563 C C . LEU A 1 73 ? 2.602 2.451 -18.338 1.00 91.81 73 LEU A C 1
ATOM 565 O O . LEU A 1 73 ? 1.680 2.920 -19.006 1.00 91.81 73 LEU A O 1
ATOM 569 N N . ALA A 1 74 ? 3.436 1.529 -18.816 1.00 87.88 74 ALA A N 1
ATOM 570 C CA . ALA A 1 74 ? 3.358 0.949 -20.153 1.00 87.88 74 ALA A CA 1
ATOM 571 C C . ALA A 1 74 ? 3.517 -0.577 -20.070 1.00 87.88 74 ALA A C 1
ATOM 573 O O . ALA A 1 74 ? 4.606 -1.123 -20.235 1.00 87.88 74 ALA A O 1
ATOM 574 N N . GLY A 1 75 ? 2.416 -1.281 -19.792 1.00 83.50 75 GLY A N 1
ATOM 575 C CA . GLY A 1 75 ? 2.437 -2.733 -19.603 1.00 83.50 75 GLY A CA 1
ATOM 576 C C . GLY A 1 75 ? 3.184 -3.123 -18.326 1.00 83.50 75 GLY A C 1
ATOM 577 O O . GLY A 1 75 ? 2.715 -2.826 -17.230 1.00 83.50 75 GLY A O 1
ATOM 578 N N . THR A 1 76 ? 4.326 -3.798 -18.477 1.00 83.94 76 THR A N 1
ATOM 579 C CA . THR A 1 76 ? 5.211 -4.219 -17.373 1.00 83.94 76 THR A CA 1
ATOM 580 C C . THR A 1 76 ? 6.323 -3.224 -17.070 1.00 83.94 76 THR A C 1
ATOM 582 O O . THR A 1 76 ? 7.073 -3.445 -16.127 1.00 83.94 76 THR A O 1
ATOM 585 N N . THR A 1 77 ? 6.408 -2.136 -17.835 1.00 88.81 77 THR A N 1
ATOM 586 C CA . THR A 1 77 ? 7.446 -1.120 -17.681 1.00 88.81 77 THR A CA 1
ATOM 587 C C . THR A 1 77 ? 6.871 0.139 -17.044 1.00 88.81 77 THR A C 1
ATOM 589 O O . THR A 1 77 ? 5.794 0.615 -17.427 1.00 88.81 77 THR A O 1
ATOM 592 N N . ILE A 1 78 ? 7.617 0.713 -16.104 1.00 92.75 78 ILE A N 1
ATOM 593 C CA . ILE A 1 78 ? 7.355 2.032 -15.527 1.00 92.75 78 ILE A CA 1
ATOM 594 C C . ILE A 1 78 ? 8.401 3.033 -16.013 1.00 92.75 78 ILE A C 1
ATOM 596 O O . ILE A 1 78 ? 9.602 2.784 -15.937 1.00 92.75 78 ILE A O 1
ATOM 600 N N . TRP A 1 79 ? 7.929 4.172 -16.515 1.00 92.88 79 TRP A N 1
ATOM 601 C CA . TRP A 1 79 ? 8.759 5.290 -16.949 1.00 92.88 79 TRP A CA 1
ATOM 602 C C . TRP A 1 79 ? 8.803 6.343 -15.852 1.00 92.88 79 TRP A C 1
ATOM 604 O O . TRP A 1 79 ? 7.768 6.899 -15.477 1.00 92.88 79 TRP A O 1
ATOM 614 N N . VAL A 1 80 ? 10.001 6.616 -15.354 1.00 93.06 80 VAL A N 1
ATOM 615 C CA . VAL A 1 80 ? 10.283 7.601 -14.315 1.00 93.06 80 VAL A CA 1
ATOM 616 C C . VAL A 1 80 ? 11.006 8.783 -14.952 1.00 93.06 80 VAL A C 1
ATOM 618 O O . VAL A 1 80 ? 11.939 8.605 -15.737 1.00 93.06 80 VAL A O 1
ATOM 621 N N . ASN A 1 81 ? 10.544 9.995 -14.634 1.00 87.75 81 ASN A N 1
ATOM 622 C CA . ASN A 1 81 ? 11.092 11.257 -15.144 1.00 87.75 81 ASN A CA 1
ATOM 623 C C . ASN A 1 81 ? 11.216 11.289 -16.684 1.00 87.75 81 ASN A C 1
ATOM 625 O O . ASN A 1 81 ? 12.149 11.876 -17.213 1.00 87.75 81 ASN A O 1
ATOM 629 N N . ASP A 1 82 ? 10.312 10.604 -17.395 1.00 76.19 82 ASP A N 1
ATOM 630 C CA . ASP A 1 82 ? 10.209 10.513 -18.861 1.00 76.19 82 ASP A CA 1
ATOM 631 C C . ASP A 1 82 ? 11.385 9.915 -19.658 1.00 76.19 82 ASP A C 1
ATOM 633 O O . ASP A 1 82 ? 11.255 9.759 -20.876 1.00 76.19 82 ASP A O 1
ATOM 637 N N . TYR A 1 83 ? 12.466 9.480 -19.006 1.00 76.94 83 TYR A N 1
ATOM 638 C CA . TYR A 1 83 ? 13.642 8.914 -19.690 1.00 76.94 83 TYR A CA 1
ATOM 639 C C . TYR A 1 83 ? 14.138 7.588 -19.106 1.00 76.94 83 TYR A C 1
ATOM 641 O O . TYR A 1 83 ? 14.824 6.845 -19.807 1.00 76.94 83 TYR A O 1
ATOM 649 N N . GLU A 1 84 ? 13.788 7.260 -17.860 1.00 87.31 84 GLU A N 1
ATOM 650 C CA . GLU A 1 84 ? 14.251 6.039 -17.199 1.00 87.31 84 GLU A CA 1
ATOM 651 C C . GLU A 1 84 ? 13.143 4.992 -17.169 1.00 87.31 84 GLU A C 1
ATOM 653 O O . GLU A 1 84 ? 12.081 5.211 -16.590 1.00 87.31 84 GLU A O 1
ATOM 658 N N . SER A 1 85 ? 13.387 3.845 -17.796 1.00 88.50 85 SER A N 1
ATOM 659 C CA . SER A 1 85 ? 12.468 2.710 -17.781 1.00 88.50 85 SER A CA 1
ATOM 660 C C . SER A 1 85 ? 12.934 1.656 -16.787 1.00 88.50 85 SER A C 1
ATOM 662 O O . SER A 1 85 ? 14.089 1.228 -16.842 1.00 88.50 85 SER A O 1
ATOM 664 N N . TYR A 1 86 ? 12.020 1.183 -15.949 1.00 90.06 86 TYR A N 1
ATOM 665 C CA . TYR A 1 86 ? 12.259 0.081 -15.026 1.00 90.06 86 TYR A CA 1
ATOM 666 C C . TYR A 1 86 ? 11.246 -1.034 -15.274 1.00 90.06 86 TYR A C 1
ATOM 668 O O . TYR A 1 86 ? 10.059 -0.764 -15.453 1.00 90.06 86 TYR A O 1
ATOM 676 N N . ASP A 1 87 ? 11.710 -2.279 -15.223 1.00 90.06 87 ASP A N 1
ATOM 677 C CA . ASP A 1 87 ? 10.860 -3.466 -15.163 1.00 90.06 87 ASP A CA 1
ATOM 678 C C . ASP A 1 87 ? 10.976 -4.026 -13.745 1.00 90.06 87 ASP A C 1
ATOM 680 O O . ASP A 1 87 ? 11.978 -4.644 -13.385 1.00 90.06 87 ASP A O 1
ATOM 684 N N . LEU A 1 88 ? 9.985 -3.728 -12.904 1.00 91.69 88 LEU A N 1
ATOM 685 C CA . LEU A 1 88 ? 9.999 -4.198 -11.521 1.00 91.69 88 LEU A CA 1
ATOM 686 C C . LEU A 1 88 ? 9.588 -5.668 -11.465 1.00 91.69 88 LEU A C 1
ATOM 688 O O . LEU A 1 88 ? 8.626 -6.083 -12.115 1.00 91.69 88 LEU A O 1
ATOM 692 N N . GLU A 1 89 ? 10.280 -6.449 -10.644 1.00 92.00 89 GLU A N 1
ATOM 693 C CA . GLU A 1 89 ? 9.867 -7.818 -10.364 1.00 92.00 89 GLU A CA 1
ATOM 694 C C . GLU A 1 89 ? 8.729 -7.844 -9.341 1.00 92.00 89 GLU A C 1
ATOM 696 O O . GLU A 1 89 ? 8.613 -7.005 -8.453 1.00 92.00 89 GLU A O 1
ATOM 701 N N . MET A 1 90 ? 7.846 -8.834 -9.441 1.00 92.50 90 MET A N 1
ATOM 702 C CA . MET A 1 90 ? 6.735 -8.938 -8.501 1.00 92.50 90 MET A CA 1
ATOM 703 C C . MET A 1 90 ? 7.233 -9.204 -7.079 1.00 92.50 90 MET A C 1
ATOM 705 O O . MET A 1 90 ? 7.789 -10.270 -6.808 1.00 92.50 90 MET A O 1
ATOM 709 N N . GLY A 1 91 ? 6.913 -8.289 -6.165 1.00 87.81 91 GLY A N 1
ATOM 710 C CA . GLY A 1 91 ? 7.357 -8.358 -4.774 1.00 87.81 91 GLY A CA 1
ATOM 711 C C . GLY A 1 91 ? 8.756 -7.794 -4.546 1.00 87.81 91 GLY A C 1
ATOM 712 O O . GLY A 1 91 ? 9.304 -8.029 -3.478 1.00 87.81 91 GLY A O 1
ATOM 713 N N . SER A 1 92 ? 9.310 -7.061 -5.515 1.00 91.94 92 SER A N 1
ATOM 714 C CA . SER A 1 92 ? 10.516 -6.264 -5.334 1.00 91.94 92 SER A CA 1
ATOM 715 C C . SER A 1 92 ? 10.424 -4.948 -6.107 1.00 91.94 92 SER A C 1
ATOM 717 O O . SER A 1 92 ? 9.723 -4.829 -7.111 1.00 91.94 92 SER A O 1
ATOM 719 N N . GLY A 1 93 ? 11.142 -3.940 -5.637 1.00 93.88 93 GLY A N 1
ATOM 720 C CA . GLY A 1 93 ? 11.158 -2.618 -6.220 1.00 93.88 93 GLY A CA 1
ATOM 721 C C . GLY A 1 93 ? 9.931 -1.805 -5.829 1.00 93.88 93 GLY A C 1
ATOM 722 O O . GLY A 1 93 ? 8.785 -2.259 -5.870 1.00 93.88 93 GLY A O 1
ATOM 723 N N . ILE A 1 94 ? 10.172 -0.553 -5.468 1.00 96.62 94 ILE A N 1
ATOM 724 C CA . ILE A 1 94 ? 9.128 0.407 -5.131 1.00 96.62 94 ILE A CA 1
ATOM 725 C C . ILE A 1 94 ? 9.469 1.704 -5.849 1.00 96.62 94 ILE A C 1
ATOM 727 O O . ILE A 1 94 ? 10.509 2.301 -5.573 1.00 96.62 94 ILE A O 1
ATOM 731 N N . VAL A 1 95 ? 8.595 2.178 -6.738 1.00 97.06 95 VAL A N 1
ATOM 732 C CA . VAL A 1 95 ? 8.690 3.567 -7.211 1.00 97.06 95 VAL A CA 1
ATOM 733 C C . VAL A 1 95 ? 7.813 4.436 -6.326 1.00 97.06 95 VAL A C 1
ATOM 735 O O . VAL A 1 95 ? 6.622 4.169 -6.170 1.00 97.06 95 VAL A O 1
ATOM 738 N N . ARG A 1 96 ? 8.393 5.483 -5.745 1.00 97.12 96 ARG A N 1
ATOM 739 C CA . ARG A 1 96 ? 7.705 6.434 -4.873 1.00 97.12 96 ARG A CA 1
ATOM 740 C C . ARG A 1 96 ? 7.652 7.802 -5.541 1.00 97.12 96 ARG A C 1
ATOM 742 O O . ARG A 1 96 ? 8.684 8.344 -5.921 1.00 97.12 96 ARG A O 1
ATOM 749 N N . TYR A 1 97 ? 6.458 8.373 -5.622 1.00 97.12 97 TYR A N 1
ATOM 750 C CA . TYR A 1 97 ? 6.209 9.717 -6.140 1.00 97.12 97 TYR A CA 1
ATOM 751 C C . TYR A 1 97 ? 5.416 10.525 -5.111 1.00 97.12 97 TYR A C 1
ATOM 753 O O . TYR A 1 97 ? 4.421 10.036 -4.577 1.00 97.12 97 TYR A O 1
ATOM 761 N N . GLN A 1 98 ? 5.842 11.753 -4.824 1.00 97.19 98 GLN A N 1
ATOM 762 C CA . GLN A 1 98 ? 5.171 12.630 -3.865 1.00 97.19 98 GLN A CA 1
ATOM 763 C C . GLN A 1 98 ? 4.597 13.864 -4.568 1.00 97.19 98 GLN A C 1
ATOM 765 O O . GLN A 1 98 ? 5.321 14.589 -5.243 1.00 97.19 98 GLN A O 1
ATOM 770 N N . ASP A 1 99 ? 3.304 14.110 -4.359 1.00 97.19 99 ASP A N 1
ATOM 771 C CA . ASP A 1 99 ? 2.550 15.250 -4.884 1.00 97.19 99 ASP A CA 1
ATOM 772 C C . ASP A 1 99 ? 1.836 15.960 -3.724 1.00 97.19 99 ASP A C 1
ATOM 774 O O . ASP A 1 99 ? 0.768 15.549 -3.257 1.00 97.19 99 ASP A O 1
ATOM 778 N N . GLY A 1 100 ? 2.478 16.997 -3.182 1.00 96.25 100 GLY A N 1
ATOM 779 C CA . GLY A 1 100 ? 1.987 17.718 -2.007 1.00 96.25 100 GLY A CA 1
ATOM 780 C C . GLY A 1 100 ? 1.800 16.798 -0.794 1.00 96.25 100 GLY A C 1
ATOM 781 O O . GLY A 1 100 ? 2.762 16.213 -0.293 1.00 96.25 100 GLY A O 1
ATOM 782 N N . SER A 1 101 ? 0.554 16.679 -0.320 1.00 96.44 101 SER A N 1
ATOM 783 C CA . SER A 1 101 ? 0.163 15.823 0.813 1.00 96.44 101 SER A CA 1
ATOM 784 C C . SER A 1 101 ? -0.150 14.374 0.423 1.00 96.44 101 SER A C 1
ATOM 786 O O . SER A 1 101 ? -0.603 13.593 1.263 1.00 96.44 101 SER A O 1
ATOM 788 N N . LYS A 1 102 ? 0.029 14.014 -0.850 1.00 98.12 102 LYS A N 1
ATOM 789 C CA . LYS A 1 102 ? -0.231 12.677 -1.380 1.00 98.12 102 LYS A CA 1
ATOM 790 C C . LYS A 1 102 ? 1.073 11.985 -1.733 1.00 98.12 102 LYS A C 1
ATOM 792 O O . LYS A 1 102 ? 1.956 12.579 -2.345 1.00 98.12 102 LYS A O 1
ATOM 797 N N . THR A 1 103 ? 1.175 10.711 -1.379 1.00 98.31 103 THR A N 1
ATOM 798 C CA . THR A 1 103 ? 2.294 9.857 -1.785 1.00 98.31 103 THR A CA 1
ATOM 799 C C . THR A 1 103 ? 1.762 8.654 -2.545 1.00 98.31 103 THR A C 1
ATOM 801 O O . THR A 1 103 ? 0.894 7.935 -2.053 1.00 98.31 103 THR A O 1
ATOM 804 N N . TYR A 1 104 ? 2.294 8.448 -3.742 1.00 98.38 104 TYR A N 1
ATOM 805 C CA . TYR A 1 104 ? 1.999 7.320 -4.609 1.00 98.38 104 TYR A CA 1
ATOM 806 C C . TYR A 1 104 ? 3.144 6.314 -4.536 1.00 98.38 104 TYR A C 1
ATOM 808 O O . TYR A 1 104 ? 4.316 6.687 -4.626 1.00 98.38 104 TYR A O 1
ATOM 816 N N . TYR A 1 105 ? 2.792 5.041 -4.416 1.00 98.00 105 TYR A N 1
ATOM 817 C CA . TYR A 1 105 ? 3.713 3.916 -4.473 1.00 98.00 105 TYR A CA 1
ATOM 818 C C . TYR A 1 105 ? 3.293 3.004 -5.618 1.00 98.00 105 TYR A C 1
ATOM 820 O O . TYR A 1 105 ? 2.149 2.555 -5.669 1.00 98.00 105 TYR A O 1
ATOM 828 N N . TYR A 1 106 ? 4.217 2.728 -6.527 1.00 97.31 106 TYR A N 1
ATOM 829 C CA . TYR A 1 106 ? 4.011 1.827 -7.650 1.00 97.31 106 TYR A CA 1
ATOM 830 C C . TYR A 1 106 ? 4.780 0.545 -7.375 1.00 97.31 106 TYR A C 1
ATOM 832 O O . TYR A 1 106 ? 5.994 0.579 -7.161 1.00 97.31 106 TYR A O 1
ATOM 840 N N . ILE A 1 107 ? 4.061 -0.572 -7.390 1.00 96.75 107 ILE A N 1
ATOM 841 C CA . ILE A 1 107 ? 4.624 -1.906 -7.188 1.00 96.75 107 ILE A CA 1
ATOM 842 C C . ILE A 1 107 ? 4.124 -2.854 -8.268 1.00 96.75 107 ILE A C 1
ATOM 844 O O . ILE A 1 107 ? 3.002 -2.705 -8.765 1.00 96.75 107 ILE A O 1
ATOM 848 N N . GLN A 1 108 ? 4.936 -3.849 -8.611 1.00 96.00 108 GLN A N 1
ATOM 849 C CA . GLN A 1 108 ? 4.533 -4.881 -9.555 1.00 96.00 108 GLN A CA 1
ATOM 850 C C . GLN A 1 108 ? 3.722 -5.972 -8.847 1.00 96.00 108 GLN A C 1
ATOM 852 O O . GLN A 1 108 ? 4.206 -6.649 -7.937 1.00 96.00 108 GLN A O 1
ATOM 857 N N . GLY A 1 109 ? 2.479 -6.159 -9.292 1.00 95.00 109 GLY A N 1
ATOM 858 C CA . GLY A 1 109 ? 1.633 -7.294 -8.941 1.00 95.00 109 GLY A CA 1
ATOM 859 C C . GLY A 1 109 ? 1.676 -8.400 -9.999 1.00 95.00 109 GLY A C 1
ATOM 860 O O . GLY A 1 109 ? 2.441 -8.360 -10.961 1.00 95.00 109 GLY A O 1
ATOM 861 N N . ASN A 1 110 ? 0.817 -9.404 -9.834 1.00 95.38 110 ASN A N 1
ATOM 862 C CA . ASN A 1 110 ? 0.756 -10.546 -10.751 1.00 95.38 110 ASN A CA 1
ATOM 863 C C . ASN A 1 110 ? 0.174 -10.270 -12.137 1.00 95.38 110 ASN A C 1
ATOM 865 O O . ASN A 1 110 ? 0.617 -10.885 -13.101 1.00 95.38 110 ASN A O 1
ATOM 869 N N . LEU A 1 111 ? -0.783 -9.356 -12.261 1.00 94.19 111 LEU A N 1
ATOM 870 C CA . LEU A 1 111 ? -1.363 -8.990 -13.555 1.00 94.19 111 LEU A CA 1
ATOM 871 C C . LEU A 1 111 ? -0.843 -7.652 -14.086 1.00 94.19 111 LEU A C 1
ATOM 873 O O . LEU A 1 111 ? -1.169 -7.283 -15.210 1.00 94.19 111 LEU A O 1
ATOM 877 N N . GLY A 1 112 ? -0.048 -6.930 -13.299 1.00 93.69 112 GLY A N 1
ATOM 878 C CA . GLY A 1 112 ? 0.527 -5.644 -13.667 1.00 93.69 112 GLY A CA 1
ATOM 879 C C . GLY A 1 112 ? 0.752 -4.761 -12.449 1.00 93.69 112 GLY A C 1
ATOM 880 O O . GLY A 1 112 ? 0.641 -5.207 -11.303 1.00 93.69 112 GLY A O 1
ATOM 881 N N . TYR A 1 113 ? 1.035 -3.489 -12.709 1.00 95.38 113 TYR A N 1
ATOM 882 C CA . TYR A 1 113 ? 1.256 -2.516 -11.654 1.00 95.38 113 TYR A CA 1
ATOM 883 C C . TYR A 1 113 ? 0.013 -2.284 -10.797 1.00 95.38 113 TYR A C 1
ATOM 885 O O . TYR A 1 113 ? -1.131 -2.254 -11.273 1.00 95.38 113 TYR A O 1
ATOM 893 N N . VAL A 1 114 ? 0.283 -2.080 -9.513 1.00 96.75 114 VAL A N 1
ATOM 894 C CA . VAL A 1 114 ? -0.668 -1.620 -8.513 1.00 96.75 114 VAL A CA 1
ATOM 895 C C . VAL A 1 114 ? -0.153 -0.293 -7.971 1.00 96.75 114 VAL A C 1
ATOM 897 O O . VAL A 1 114 ? 0.975 -0.206 -7.485 1.00 96.75 114 VAL A O 1
ATOM 900 N N . VAL A 1 115 ? -0.984 0.740 -8.077 1.00 97.81 115 VAL A N 1
ATOM 901 C CA . VAL A 1 115 ? -0.694 2.087 -7.593 1.00 97.81 115 VAL A CA 1
ATOM 902 C C . VAL A 1 115 ? -1.411 2.276 -6.271 1.00 97.81 115 VAL A C 1
ATOM 904 O O . VAL A 1 115 ? -2.640 2.270 -6.200 1.00 97.81 115 VAL A O 1
ATOM 907 N N . ILE A 1 116 ? -0.632 2.435 -5.214 1.00 98.50 116 ILE A N 1
ATOM 908 C CA . ILE A 1 116 ? -1.107 2.666 -3.857 1.00 98.50 116 ILE A CA 1
ATOM 909 C C . ILE A 1 116 ? -0.983 4.158 -3.575 1.00 98.50 116 ILE A C 1
ATOM 911 O O . ILE A 1 116 ? 0.056 4.754 -3.840 1.00 98.50 116 ILE A O 1
ATOM 915 N N . LEU A 1 117 ? -2.032 4.761 -3.029 1.00 98.50 117 LEU A N 1
ATOM 916 C CA . LEU A 1 117 ? -2.080 6.179 -2.701 1.00 98.50 117 LEU A CA 1
ATOM 917 C C . LEU A 1 117 ? -2.310 6.359 -1.203 1.00 98.50 117 LEU A C 1
ATOM 919 O O . LEU A 1 117 ? -3.337 5.935 -0.677 1.00 98.50 117 LEU A O 1
ATOM 923 N N . TYR A 1 118 ? -1.379 7.045 -0.550 1.00 98.44 118 TYR A N 1
ATOM 924 C CA . TYR A 1 118 ? -1.504 7.551 0.812 1.00 98.44 118 TYR A CA 1
ATOM 925 C C . TYR A 1 118 ? -1.817 9.055 0.801 1.00 98.44 118 TYR A C 1
ATOM 927 O O . TYR A 1 118 ? -1.185 9.818 0.069 1.00 98.44 118 TYR A O 1
ATOM 935 N N . ASP A 1 119 ? -2.784 9.482 1.615 1.00 97.94 119 ASP A N 1
ATOM 936 C CA . ASP A 1 119 ? -3.157 10.887 1.818 1.00 97.94 119 ASP A CA 1
ATOM 937 C C . ASP A 1 119 ? -2.884 11.295 3.267 1.00 97.94 119 ASP A C 1
ATOM 939 O O . ASP A 1 119 ? -3.597 10.889 4.188 1.00 97.94 119 ASP A O 1
ATOM 943 N N . GLN A 1 120 ? -1.871 12.142 3.456 1.00 95.81 120 GLN A N 1
ATOM 944 C CA . GLN A 1 120 ? -1.427 12.607 4.768 1.00 95.81 120 GLN A CA 1
ATOM 945 C C . GLN A 1 120 ? -2.487 13.447 5.493 1.00 95.81 120 GLN A C 1
ATOM 947 O O . GLN A 1 120 ? -2.525 13.468 6.718 1.00 95.81 120 GLN A O 1
ATOM 952 N N . THR A 1 121 ? -3.379 14.124 4.762 1.00 95.50 121 THR A N 1
ATOM 953 C CA . THR A 1 121 ? -4.431 14.944 5.389 1.00 95.50 121 THR A CA 1
ATOM 954 C C . THR A 1 121 ? -5.541 14.092 5.990 1.00 95.50 121 THR A C 1
ATOM 956 O O . THR A 1 121 ? -6.168 14.490 6.970 1.00 95.50 121 THR A O 1
ATOM 959 N N . LYS A 1 122 ? -5.785 12.918 5.400 1.00 94.94 122 LYS A N 1
ATOM 960 C CA . LYS A 1 122 ? -6.807 11.967 5.848 1.00 94.94 122 LYS A CA 1
ATOM 961 C C . LYS A 1 122 ? -6.245 10.859 6.722 1.00 94.94 122 LYS A C 1
ATOM 963 O O . LYS A 1 122 ? -7.037 10.189 7.376 1.00 94.94 122 LYS A O 1
ATOM 968 N N . GLN A 1 123 ? -4.923 10.671 6.707 1.00 95.75 123 GLN A N 1
ATOM 969 C CA . GLN A 1 123 ? -4.230 9.566 7.370 1.00 95.75 123 GLN A CA 1
ATOM 970 C C . GLN A 1 123 ? -4.766 8.212 6.890 1.00 95.75 123 GLN A C 1
ATOM 972 O O . GLN A 1 123 ? -5.052 7.307 7.667 1.00 95.75 123 GLN A O 1
ATOM 977 N N . GLN A 1 124 ? -4.988 8.106 5.579 1.00 96.44 124 GLN A N 1
ATOM 978 C CA . GLN A 1 124 ? -5.640 6.960 4.952 1.00 96.44 124 GLN A CA 1
ATOM 979 C C . GLN A 1 124 ? -4.898 6.544 3.693 1.00 96.44 124 GLN A C 1
ATOM 981 O O . GLN A 1 124 ? -4.292 7.366 3.003 1.00 96.44 124 GLN A O 1
ATOM 986 N N . ILE A 1 125 ? -5.004 5.259 3.369 1.00 97.94 125 ILE A N 1
ATOM 987 C CA . ILE A 1 125 ? -4.423 4.670 2.169 1.00 97.94 125 ILE A CA 1
ATOM 988 C C . ILE A 1 125 ? -5.516 4.030 1.314 1.00 97.94 125 ILE A C 1
ATOM 990 O O . ILE A 1 125 ? -6.564 3.612 1.810 1.00 97.94 125 ILE A O 1
ATOM 994 N N . ARG A 1 126 ? -5.286 3.968 0.008 1.00 98.19 126 ARG A N 1
ATOM 995 C CA . ARG A 1 126 ? -6.134 3.246 -0.938 1.00 98.19 126 ARG A CA 1
ATOM 996 C C . ARG A 1 126 ? -5.313 2.661 -2.072 1.00 98.19 126 ARG A C 1
ATOM 998 O O . ARG A 1 126 ? -4.169 3.051 -2.290 1.00 98.19 126 ARG A O 1
ATOM 1005 N N . ILE A 1 127 ? -5.947 1.808 -2.860 1.00 98.19 127 ILE A N 1
ATOM 1006 C CA . ILE A 1 127 ? -5.476 1.488 -4.207 1.00 98.19 127 ILE A CA 1
ATOM 1007 C C . ILE A 1 127 ? -6.064 2.540 -5.148 1.00 98.19 127 ILE A C 1
ATOM 1009 O O . ILE A 1 127 ? -7.276 2.740 -5.179 1.00 98.19 127 ILE A O 1
ATOM 1013 N N . ASP A 1 128 ? -5.209 3.278 -5.847 1.00 97.56 128 ASP A N 1
ATOM 1014 C CA . ASP A 1 128 ? -5.626 4.288 -6.820 1.00 97.56 128 ASP A CA 1
ATOM 1015 C C . ASP A 1 128 ? -5.912 3.655 -8.181 1.00 97.56 128 ASP A C 1
ATOM 1017 O O . ASP A 1 128 ? -6.949 3.925 -8.786 1.00 97.56 128 ASP A O 1
ATOM 1021 N N . GLN A 1 129 ? -5.006 2.782 -8.627 1.00 95.81 129 GLN A N 1
ATOM 1022 C CA . GLN A 1 129 ? -5.082 2.084 -9.906 1.00 95.81 129 GLN A CA 1
ATOM 1023 C C . GLN A 1 129 ? -4.550 0.659 -9.761 1.00 95.81 129 GLN A C 1
ATOM 1025 O O . GLN A 1 129 ? -3.602 0.399 -9.020 1.00 95.81 129 GLN A O 1
ATOM 1030 N N . GLU A 1 130 ? -5.130 -0.270 -10.510 1.00 94.75 130 GLU A N 1
ATOM 1031 C CA . GLU A 1 130 ? -4.668 -1.645 -10.602 1.00 94.75 130 GLU A CA 1
ATOM 1032 C C . GLU A 1 130 ? -4.978 -2.237 -11.975 1.00 94.75 130 GLU A C 1
ATOM 1034 O O . GLU A 1 130 ? -5.963 -1.883 -12.623 1.00 94.75 130 GLU A O 1
ATOM 1039 N N . THR A 1 131 ? -4.169 -3.212 -12.386 1.00 90.88 131 THR A N 1
ATOM 1040 C CA . THR A 1 131 ? -4.493 -4.071 -13.529 1.00 90.88 131 THR A CA 1
ATOM 1041 C C . THR A 1 131 ? -5.180 -5.335 -13.019 1.00 90.88 131 THR A C 1
ATOM 1043 O O . THR A 1 131 ? -4.529 -6.200 -12.439 1.00 90.88 131 THR A O 1
ATOM 1046 N N . SER A 1 132 ? -6.506 -5.452 -13.157 1.00 91.19 132 SER A N 1
ATOM 1047 C CA . SER A 1 132 ? -7.242 -6.665 -12.765 1.00 91.19 132 SER A CA 1
ATOM 1048 C C . SER A 1 132 ? -8.583 -6.811 -13.510 1.00 91.19 132 SER A C 1
ATOM 1050 O O . SER A 1 132 ? -9.123 -5.814 -13.982 1.00 91.19 132 SER A O 1
ATOM 1052 N N . PRO A 1 133 ? -9.185 -8.018 -13.594 1.00 89.62 133 PRO A N 1
ATOM 1053 C CA . PRO A 1 133 ? -10.408 -8.245 -14.380 1.00 89.62 133 PRO A CA 1
ATOM 1054 C C . PRO A 1 133 ? -11.630 -7.406 -13.970 1.00 89.62 133 PRO A C 1
ATOM 1056 O O . PRO A 1 133 ? -12.539 -7.217 -14.774 1.00 89.62 133 PRO A O 1
ATOM 1059 N N . TYR A 1 134 ? -11.669 -6.903 -12.730 1.00 91.62 134 TYR A N 1
ATOM 1060 C CA . TYR A 1 134 ? -12.839 -6.202 -12.180 1.00 91.62 134 TYR A CA 1
ATOM 1061 C C . TYR A 1 134 ? -12.520 -4.908 -11.428 1.00 91.62 134 TYR A C 1
ATOM 1063 O O . TYR A 1 134 ? -13.453 -4.202 -11.025 1.00 91.62 134 TYR A O 1
ATOM 1071 N N . ASN A 1 135 ? -11.237 -4.602 -11.228 1.00 93.31 135 ASN A N 1
ATOM 1072 C CA . ASN A 1 135 ? -10.755 -3.452 -10.463 1.00 93.31 135 ASN A CA 1
ATOM 1073 C C . ASN A 1 135 ? -11.475 -3.304 -9.115 1.00 93.31 135 ASN A C 1
ATOM 1075 O O . ASN A 1 135 ? -12.068 -2.275 -8.797 1.00 93.31 135 ASN A O 1
ATOM 1079 N N . ILE A 1 136 ? -11.546 -4.415 -8.372 1.00 93.44 136 ILE A N 1
ATOM 1080 C CA . ILE A 1 136 ? -12.243 -4.476 -7.080 1.00 93.44 136 ILE A CA 1
ATOM 1081 C C . ILE A 1 136 ? -11.453 -3.711 -6.015 1.00 93.44 136 ILE A C 1
ATOM 1083 O O . ILE A 1 136 ? -12.053 -3.191 -5.081 1.00 93.44 136 ILE A O 1
ATOM 1087 N N . CYS A 1 137 ? -10.131 -3.622 -6.138 1.00 93.56 137 CYS A N 1
ATOM 1088 C CA . CYS A 1 137 ? -9.293 -3.004 -5.123 1.00 93.56 137 CYS A CA 1
ATOM 1089 C C . CYS A 1 137 ? -9.427 -1.494 -5.081 1.00 93.56 137 CYS A C 1
ATOM 1091 O O . CYS A 1 137 ? -9.640 -0.938 -4.008 1.00 93.56 137 CYS A O 1
ATOM 1093 N N . SER A 1 138 ? -9.342 -0.824 -6.231 1.00 95.44 138 SER A N 1
ATOM 1094 C CA . SER A 1 138 ? -9.518 0.629 -6.296 1.00 95.44 138 SER A CA 1
ATOM 1095 C C . SER A 1 138 ? -10.921 1.045 -5.885 1.00 95.44 138 SER A C 1
ATOM 1097 O O . SER A 1 138 ? -11.116 2.103 -5.286 1.00 95.44 138 SER A O 1
ATOM 1099 N N . LYS A 1 139 ? -11.909 0.175 -6.119 1.00 95.75 139 LYS A N 1
ATOM 1100 C CA . LYS A 1 139 ? -13.294 0.376 -5.677 1.00 95.75 139 LYS A CA 1
ATOM 1101 C C . LYS A 1 139 ? -13.495 0.234 -4.166 1.00 95.75 139 LYS A C 1
ATOM 1103 O O . LYS A 1 139 ? -14.503 0.733 -3.675 1.00 95.75 139 LYS A O 1
ATOM 1108 N N . GLN A 1 140 ? -12.581 -0.403 -3.424 1.00 95.38 140 GLN A N 1
ATOM 1109 C CA . GLN A 1 140 ? -12.681 -0.488 -1.955 1.00 95.38 140 GLN A CA 1
ATOM 1110 C C . GLN A 1 140 ? -12.489 0.880 -1.284 1.00 95.38 140 GLN A C 1
ATOM 1112 O O . GLN A 1 140 ? -13.029 1.109 -0.204 1.00 95.38 140 GLN A O 1
ATOM 1117 N N . GLY A 1 141 ? -11.809 1.816 -1.954 1.00 95.69 141 GLY A N 1
ATOM 1118 C CA . GLY A 1 141 ? -11.665 3.191 -1.491 1.00 95.69 141 GLY A CA 1
ATOM 1119 C C . GLY A 1 141 ? -10.644 3.354 -0.364 1.00 95.69 141 GLY A C 1
ATOM 1120 O O . GLY A 1 14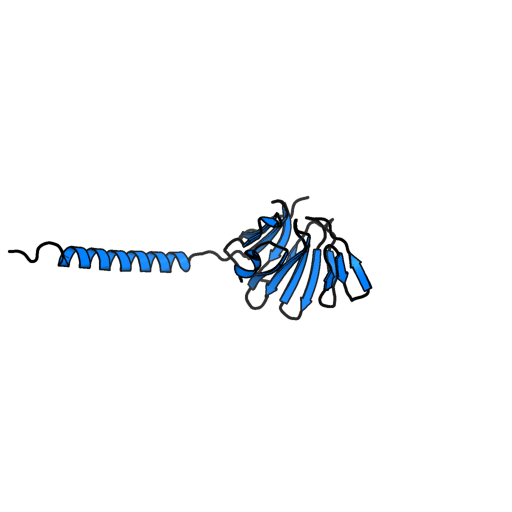1 ? -9.697 2.582 -0.245 1.00 95.69 141 GLY A O 1
ATOM 1121 N N . TRP A 1 142 ? -10.815 4.425 0.410 1.00 96.88 142 TRP A N 1
ATOM 1122 C CA . TRP A 1 142 ? -9.914 4.804 1.499 1.00 96.88 142 TRP A CA 1
ATOM 1123 C C . TRP A 1 142 ? -10.098 3.916 2.724 1.00 96.88 142 TRP A C 1
ATOM 1125 O O . TRP A 1 142 ? -11.231 3.640 3.123 1.00 96.88 142 TRP A O 1
ATOM 1135 N N . SER A 1 143 ? -8.986 3.526 3.341 1.00 94.94 143 SER A N 1
ATOM 1136 C CA . SER A 1 143 ? -8.978 2.746 4.570 1.00 94.94 143 SER A CA 1
ATOM 1137 C C . SER A 1 143 ? -7.800 3.116 5.472 1.00 94.94 143 SER A C 1
ATOM 1139 O O . SER A 1 143 ? -6.720 3.476 5.006 1.00 94.94 143 SER A O 1
ATOM 1141 N N . ASP A 1 144 ? -8.044 3.016 6.771 1.00 92.88 144 ASP A N 1
ATOM 1142 C CA . ASP A 1 144 ? -7.096 3.082 7.891 1.00 92.88 144 ASP A CA 1
ATOM 1143 C C . ASP A 1 144 ? -7.271 1.874 8.840 1.00 92.88 144 ASP A C 1
ATOM 1145 O O . ASP A 1 144 ? -6.665 1.800 9.904 1.00 92.88 144 ASP A O 1
ATOM 1149 N N . THR A 1 145 ? -8.156 0.934 8.494 1.00 91.50 145 THR A N 1
ATOM 1150 C CA . THR A 1 145 ? -8.673 -0.089 9.424 1.00 91.50 145 THR A CA 1
ATOM 1151 C C . THR A 1 145 ? -9.015 -1.398 8.730 1.00 91.50 145 THR A C 1
ATOM 1153 O O . THR A 1 145 ? -8.632 -2.478 9.175 1.00 91.50 145 THR A O 1
ATOM 1156 N N . LYS A 1 146 ? -9.770 -1.330 7.631 1.00 92.94 146 LYS A N 1
ATOM 1157 C CA . LYS A 1 146 ? -10.231 -2.508 6.890 1.00 92.94 146 LYS A CA 1
ATOM 1158 C C . LYS A 1 146 ? -9.178 -2.926 5.868 1.00 92.94 146 LYS A C 1
ATOM 1160 O O . LYS A 1 146 ? -8.831 -2.085 5.038 1.00 92.94 146 LYS A O 1
ATOM 1165 N N . PRO A 1 147 ? -8.716 -4.189 5.863 1.00 95.31 147 PRO A N 1
ATOM 1166 C CA . PRO A 1 147 ? -7.745 -4.645 4.880 1.00 95.31 147 PRO A CA 1
ATOM 1167 C C . PRO A 1 147 ? -8.217 -4.410 3.444 1.00 95.31 147 PRO A C 1
ATOM 1169 O O . PRO A 1 147 ? -9.393 -4.618 3.139 1.00 95.31 147 PRO A O 1
ATOM 1172 N N . ILE A 1 148 ? -7.292 -4.019 2.567 1.00 97.44 148 ILE A N 1
ATOM 1173 C CA . ILE A 1 148 ? -7.548 -3.891 1.129 1.00 97.44 148 ILE A CA 1
ATOM 1174 C C . ILE A 1 148 ? -6.900 -5.076 0.426 1.00 97.44 148 ILE A C 1
ATOM 1176 O O . ILE A 1 148 ? -5.693 -5.275 0.536 1.00 97.44 148 ILE A O 1
ATOM 1180 N N . ILE A 1 149 ? -7.691 -5.873 -0.292 1.00 96.25 149 ILE A N 1
ATOM 1181 C CA . ILE A 1 149 ? -7.223 -7.149 -0.855 1.00 96.25 149 ILE A CA 1
ATOM 1182 C C . ILE A 1 149 ? -7.321 -7.143 -2.381 1.00 96.25 149 ILE A C 1
ATOM 1184 O O . ILE A 1 149 ? -8.412 -7.024 -2.944 1.00 96.25 149 ILE A O 1
ATOM 1188 N N . CYS A 1 150 ? -6.182 -7.364 -3.037 1.00 95.88 150 CYS A N 1
ATOM 1189 C CA . CYS A 1 150 ? -6.027 -7.540 -4.477 1.00 95.88 150 CYS A CA 1
ATOM 1190 C C . CYS A 1 150 ? -5.593 -8.948 -4.838 1.00 95.88 150 CYS A C 1
ATOM 1192 O O . CYS A 1 150 ? -4.462 -9.173 -5.268 1.00 95.88 150 CYS A O 1
ATOM 1194 N N . LEU A 1 151 ? -6.529 -9.892 -4.733 1.00 95.69 151 LEU A N 1
ATOM 1195 C CA . LEU A 1 151 ? -6.263 -11.303 -5.015 1.00 95.69 151 LEU A CA 1
ATOM 1196 C C . LEU A 1 151 ? -5.598 -11.544 -6.382 1.00 95.69 151 LEU A C 1
ATOM 1198 O O . LEU A 1 151 ? -4.578 -12.226 -6.396 1.00 95.69 151 LEU A O 1
ATOM 1202 N N . PRO A 1 152 ? -6.063 -10.963 -7.512 1.00 95.44 152 PRO A N 1
ATOM 1203 C CA . PRO A 1 152 ? -5.440 -11.234 -8.809 1.00 95.44 152 PRO A CA 1
ATOM 1204 C C . PRO A 1 152 ? -3.990 -10.748 -8.910 1.00 95.44 152 PRO A C 1
ATOM 1206 O O . PRO A 1 152 ? -3.228 -11.298 -9.698 1.00 95.44 152 PRO A O 1
ATOM 1209 N N . ASN A 1 153 ? -3.617 -9.736 -8.116 1.00 96.06 153 ASN A N 1
ATOM 1210 C CA . ASN A 1 153 ? -2.273 -9.162 -8.076 1.00 96.06 153 ASN A CA 1
ATOM 1211 C C . ASN A 1 153 ? -1.420 -9.678 -6.908 1.00 96.06 153 ASN A C 1
ATOM 1213 O O . ASN A 1 153 ? -0.260 -9.292 -6.816 1.00 96.06 153 ASN A O 1
ATOM 1217 N N . TYR A 1 154 ? -1.971 -10.534 -6.042 1.00 97.12 154 TYR A N 1
ATOM 1218 C CA . TYR A 1 154 ? -1.372 -10.967 -4.773 1.00 97.12 154 TYR A CA 1
ATOM 1219 C C . TYR A 1 154 ? -0.911 -9.817 -3.870 1.00 97.12 154 TYR A C 1
ATOM 1221 O O . TYR A 1 154 ? 0.034 -9.994 -3.103 1.00 97.12 154 TYR A O 1
ATOM 1229 N N . VAL A 1 155 ? -1.572 -8.661 -3.954 1.00 97.81 155 VAL A N 1
ATOM 1230 C CA . VAL A 1 155 ? -1.283 -7.498 -3.109 1.00 97.81 155 VAL A CA 1
ATOM 1231 C C . VAL A 1 155 ? -2.327 -7.402 -2.004 1.00 97.81 155 VAL A C 1
ATOM 1233 O O . VAL A 1 155 ? -3.524 -7.489 -2.279 1.00 97.81 155 VAL A O 1
ATOM 1236 N N . THR A 1 156 ? -1.886 -7.186 -0.770 1.00 97.88 156 THR A N 1
ATOM 1237 C CA . THR A 1 156 ? -2.765 -6.937 0.377 1.00 97.88 156 THR A CA 1
ATOM 1238 C C . THR A 1 156 ? -2.240 -5.750 1.172 1.00 97.88 156 THR A C 1
ATOM 1240 O O . THR A 1 156 ? -1.039 -5.648 1.391 1.00 97.88 156 THR A O 1
ATOM 1243 N N . ILE A 1 157 ? -3.131 -4.871 1.623 1.00 97.56 157 ILE A N 1
ATOM 1244 C CA . ILE A 1 157 ? -2.828 -3.835 2.610 1.00 97.56 157 ILE A CA 1
ATOM 1245 C C . ILE A 1 157 ? -3.510 -4.226 3.917 1.00 97.56 157 ILE A C 1
ATOM 1247 O O . ILE A 1 157 ? -4.736 -4.336 3.959 1.00 97.56 157 ILE A O 1
ATOM 1251 N N . GLU A 1 158 ? -2.727 -4.449 4.964 1.00 96.00 158 GLU A N 1
ATOM 1252 C CA . GLU A 1 158 ? -3.212 -4.738 6.318 1.00 96.00 158 GLU A CA 1
ATOM 1253 C C . GLU A 1 158 ? -2.914 -3.571 7.253 1.00 96.00 158 GLU A C 1
ATOM 1255 O O . GLU A 1 158 ? -1.958 -2.835 7.038 1.00 96.00 158 GLU A O 1
ATOM 1260 N N . PHE A 1 159 ? -3.718 -3.416 8.301 1.00 94.88 159 PHE A N 1
ATOM 1261 C CA . PHE A 1 159 ? -3.602 -2.314 9.252 1.00 94.88 159 PHE A CA 1
ATOM 1262 C C . PHE A 1 159 ? -3.337 -2.871 10.649 1.00 94.88 159 PHE A C 1
ATOM 1264 O O . PHE A 1 159 ? -3.997 -3.829 11.054 1.00 94.88 159 PHE A O 1
ATOM 1271 N N . ASN A 1 160 ? -2.368 -2.304 11.368 1.00 90.50 160 ASN A N 1
ATOM 1272 C CA . ASN A 1 160 ? -2.046 -2.711 12.736 1.00 90.50 160 ASN A CA 1
ATOM 1273 C C . ASN A 1 160 ? -1.519 -1.524 13.558 1.00 90.50 160 ASN A C 1
ATOM 1275 O O . ASN A 1 160 ? -0.969 -0.577 13.000 1.00 90.50 160 ASN A O 1
ATOM 1279 N N . ASP A 1 161 ? -1.658 -1.610 14.877 1.00 86.25 161 ASP A N 1
ATOM 1280 C CA . ASP A 1 161 ? -1.254 -0.572 15.839 1.00 86.25 161 ASP A CA 1
ATOM 1281 C C . ASP A 1 161 ? 0.191 -0.754 16.315 1.00 86.25 161 ASP A C 1
ATOM 1283 O O . ASP A 1 161 ? 0.793 0.139 16.898 1.00 86.25 161 ASP A O 1
ATOM 1287 N N . THR A 1 162 ? 0.766 -1.932 16.086 1.00 80.81 162 THR A N 1
ATOM 1288 C CA . THR A 1 162 ? 2.163 -2.213 16.410 1.00 80.81 162 THR A CA 1
ATOM 1289 C C . THR A 1 162 ? 3.026 -2.037 15.181 1.00 80.81 162 THR A C 1
ATOM 1291 O O . T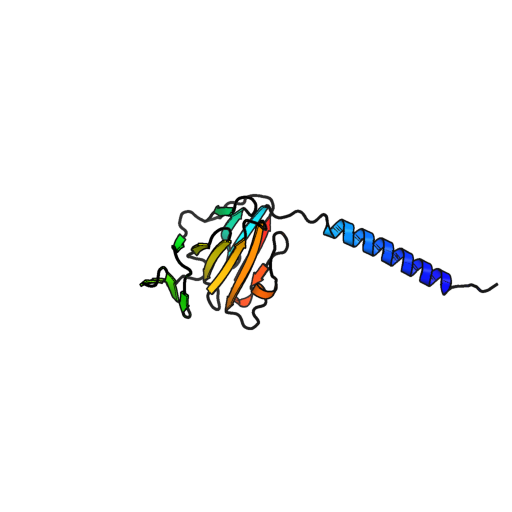HR A 1 162 ? 2.706 -2.604 14.133 1.00 80.81 162 THR A O 1
ATOM 1294 N N . GLU A 1 163 ? 4.149 -1.345 15.338 1.00 79.19 163 GLU A N 1
ATOM 1295 C CA . GLU A 1 163 ? 5.228 -1.364 14.361 1.00 79.19 163 GLU A CA 1
ATOM 1296 C C . GLU A 1 163 ? 5.869 -2.758 14.323 1.00 79.19 163 GLU A C 1
ATOM 1298 O O . GLU A 1 163 ? 6.360 -3.256 15.336 1.00 79.19 163 GLU A O 1
ATOM 1303 N N . ALA A 1 164 ? 5.830 -3.405 13.163 1.00 76.88 164 ALA A N 1
ATOM 1304 C CA . ALA A 1 164 ? 6.467 -4.685 12.909 1.00 76.88 164 ALA A CA 1
ATOM 1305 C C . ALA A 1 164 ? 7.656 -4.484 11.970 1.00 76.88 164 ALA A C 1
ATOM 1307 O O . ALA A 1 164 ? 7.566 -3.738 10.990 1.00 76.88 164 ALA A O 1
ATOM 1308 N N . ASP A 1 165 ? 8.749 -5.190 12.247 1.00 73.62 165 ASP A N 1
ATOM 1309 C CA . ASP A 1 165 ? 9.922 -5.176 11.383 1.00 73.62 165 ASP A CA 1
ATOM 1310 C C . ASP A 1 165 ? 9.582 -5.775 10.013 1.00 73.62 165 ASP A C 1
ATOM 1312 O O . ASP A 1 165 ? 9.050 -6.887 9.903 1.00 73.62 165 ASP A O 1
ATOM 1316 N N . VAL A 1 166 ? 9.921 -5.041 8.951 1.00 74.06 166 VAL A N 1
ATOM 1317 C CA . VAL A 1 166 ? 9.874 -5.560 7.582 1.00 74.06 166 VAL A CA 1
ATOM 1318 C C . VAL A 1 166 ? 11.015 -6.570 7.448 1.00 74.06 166 VAL A C 1
ATOM 1320 O O . VAL A 1 166 ? 12.187 -6.200 7.400 1.00 74.06 166 VAL A O 1
ATOM 1323 N N . SER A 1 167 ? 10.663 -7.853 7.509 1.00 61.16 167 SER A N 1
ATOM 1324 C CA . SER A 1 167 ? 11.607 -8.970 7.614 1.00 61.16 167 SER A CA 1
ATOM 1325 C C . SER A 1 167 ? 12.355 -9.218 6.295 1.00 61.16 167 SER A C 1
ATOM 1327 O O . SER A 1 167 ? 11.799 -8.990 5.221 1.00 61.16 167 SER A O 1
ATOM 1329 N N . ILE A 1 168 ? 13.598 -9.706 6.398 1.00 47.25 168 ILE A N 1
ATOM 1330 C CA . ILE A 1 168 ? 14.412 -10.234 5.283 1.00 47.25 168 ILE A CA 1
ATOM 1331 C C . ILE A 1 168 ? 13.957 -11.653 4.938 1.00 47.25 168 ILE A C 1
ATOM 1333 O O . ILE A 1 168 ? 13.754 -12.439 5.893 1.00 47.25 168 ILE A O 1
#

Sequence (168 aa):
MSMSKKKKDNLLIGSLLIVFGLVFLITSTLQNKGEFAYIKVKNQTLFSVNLTDGSFKTNPLEVVIIATEAPRLAGTTIWVNDYESYDLEMGSGIVRYQDGSKTYYYIQGNLGYVVILYDQTKQQIRIDQETSPYNICSKQGWSDTKPIICLPNYVTIEFNDTEADVSI

Foldseek 3Di:
DPVDPVVVVVVVVVVVVVVVVVVVVVVVVPQDFFQKKFKDALNAGQKIARLAARDIGGDPPAAEAEAADDWDDDQQWIHGPNPDIDRADGSGYWYWYDDPQKIWIWHFFQRGIWIKIRGNVVSWIATCDDDDPPRVGNVVPTGRGDKRDDVNRRIIIHGHHDDDDNDD

Secondary structure (DSSP, 8-state):
----SHHHHHHHHHHHHHHHHHHHHHHHH--PPPSEEEEEETTEEEEEEETTT--EEE-TTS-EEEESSPPEEETTEEEETTTEEEEPPTT--EEEEEETTEEEEEEE-SSSEEEEEEETTTTEEEEEEE-SSS-HHHHH--BSSS-EEEGGGTEEEEEESS------

Radius of gyration: 21.75 Å; chains: 1; bounding box: 78×30×46 Å